Protein AF-A0A6B9T7Y0-F1 (afdb_monomer_lite)

Sequence (69 aa):
MAEFGVEEARMKLQEITNRTLMGEKIVISTEKGNAVIVCEEDWDSLIEALSAMAAPAIANAVRPGAAKC

Radius of gyration: 19.33 Å; chains: 1; bounding box: 34×19×60 Å

Structure (mmCIF, N/CA/C/O backbone):
data_AF-A0A6B9T7Y0-F1
#
_entry.id   AF-A0A6B9T7Y0-F1
#
loop_
_atom_site.group_PDB
_atom_site.id
_atom_site.type_symbol
_atom_site.label_atom_id
_atom_site.label_alt_id
_atom_site.label_comp_id
_atom_site.label_asym_id
_atom_site.label_entity_id
_atom_site.label_seq_id
_atom_site.pdbx_PDB_ins_code
_atom_site.Cartn_x
_atom_site.Cartn_y
_atom_site.Cartn_z
_atom_site.occupancy
_atom_site.B_iso_or_equiv
_atom_site.auth_seq_id
_atom_site.auth_comp_id
_atom_site.auth_asym_id
_atom_site.auth_atom_id
_atom_site.pdbx_PDB_model_num
ATOM 1 N N . MET A 1 1 ? 2.589 -10.123 3.186 1.00 64.44 1 MET A N 1
ATOM 2 C CA . MET A 1 1 ? 1.569 -9.355 2.446 1.00 64.44 1 MET A CA 1
ATOM 3 C C . MET A 1 1 ? 0.311 -9.388 3.282 1.00 64.44 1 MET A C 1
ATOM 5 O O . MET A 1 1 ? -0.244 -10.466 3.457 1.00 64.44 1 MET A O 1
ATOM 9 N N . ALA A 1 2 ? -0.053 -8.252 3.868 1.00 85.94 2 ALA A N 1
ATOM 10 C CA . ALA A 1 2 ? -1.273 -8.110 4.651 1.00 85.94 2 ALA A CA 1
ATOM 11 C C . ALA A 1 2 ? -2.381 -7.483 3.800 1.00 85.94 2 ALA A C 1
ATOM 13 O O . ALA A 1 2 ? -2.107 -6.662 2.921 1.00 85.94 2 ALA A O 1
ATOM 14 N N . GLU A 1 3 ? -3.619 -7.887 4.065 1.00 93.44 3 GLU A N 1
ATOM 15 C CA . GLU A 1 3 ? -4.807 -7.442 3.347 1.00 93.44 3 GLU A CA 1
ATOM 16 C C . GLU A 1 3 ? -5.863 -6.986 4.354 1.00 93.44 3 GLU A C 1
ATOM 18 O O . GLU A 1 3 ? -6.107 -7.674 5.345 1.00 93.44 3 GLU A O 1
ATOM 23 N N . PHE A 1 4 ? -6.460 -5.822 4.106 1.00 94.56 4 PHE A N 1
ATOM 24 C CA . PHE A 1 4 ? -7.466 -5.209 4.970 1.00 94.56 4 PHE A CA 1
ATOM 25 C C . PHE A 1 4 ? -8.697 -4.814 4.158 1.00 94.56 4 PHE A C 1
ATOM 27 O O . PHE A 1 4 ? -8.581 -4.339 3.029 1.00 94.56 4 PHE A O 1
ATOM 34 N N . GLY A 1 5 ? -9.886 -4.936 4.748 1.00 96.00 5 GLY A N 1
ATOM 35 C CA . GLY A 1 5 ? -11.076 -4.279 4.203 1.00 96.00 5 GLY A CA 1
ATOM 36 C C . GLY A 1 5 ? -11.022 -2.761 4.413 1.00 96.00 5 GLY A C 1
ATOM 37 O O . GLY A 1 5 ? -10.325 -2.285 5.307 1.00 96.00 5 GLY A O 1
ATOM 38 N N . VAL A 1 6 ? -11.790 -1.989 3.639 1.00 95.81 6 VAL A N 1
ATOM 39 C CA . VAL A 1 6 ? -11.802 -0.508 3.716 1.00 95.81 6 VAL A CA 1
ATOM 40 C C . VAL A 1 6 ? -12.039 0.016 5.135 1.00 95.81 6 VAL A C 1
ATOM 42 O O . VAL A 1 6 ? -11.274 0.851 5.616 1.00 95.81 6 VAL A O 1
ATOM 45 N N . GLU A 1 7 ? -13.070 -0.476 5.826 1.00 95.31 7 GLU A N 1
ATOM 46 C CA . GLU A 1 7 ? -13.391 0.007 7.176 1.00 95.31 7 GLU A CA 1
ATOM 47 C C . GLU A 1 7 ? -12.339 -0.409 8.209 1.00 95.31 7 GLU 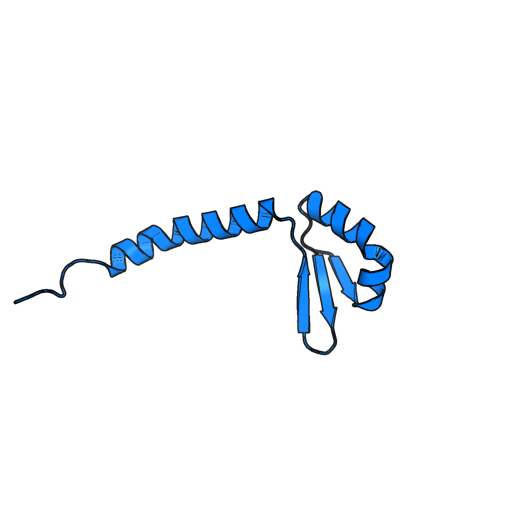A C 1
ATOM 49 O O . GLU A 1 7 ? -12.004 0.369 9.102 1.00 95.31 7 GLU A O 1
ATOM 54 N N . GLU A 1 8 ? -11.750 -1.597 8.062 1.00 94.50 8 GLU A N 1
ATOM 55 C CA . GLU A 1 8 ? -10.651 -2.025 8.926 1.00 94.50 8 GLU A CA 1
ATOM 56 C C . GLU A 1 8 ? -9.402 -1.165 8.699 1.00 94.50 8 GLU A C 1
ATOM 58 O O . GLU A 1 8 ? -8.794 -0.684 9.658 1.00 94.50 8 GLU A O 1
ATOM 63 N N . ALA A 1 9 ? -9.062 -0.906 7.435 1.00 95.50 9 ALA A N 1
ATOM 64 C CA . ALA A 1 9 ? -7.933 -0.070 7.063 1.00 95.50 9 ALA A CA 1
ATOM 65 C C . ALA A 1 9 ? -8.096 1.367 7.569 1.00 95.50 9 ALA A C 1
ATOM 67 O O . ALA A 1 9 ? -7.144 1.964 8.065 1.00 95.50 9 ALA A O 1
ATOM 68 N N . ARG A 1 10 ? -9.318 1.905 7.520 1.00 95.50 10 ARG A N 1
ATOM 69 C CA . ARG A 1 10 ? -9.645 3.229 8.057 1.00 95.50 10 ARG A CA 1
ATOM 70 C C . ARG A 1 10 ? -9.412 3.314 9.566 1.00 95.50 10 ARG A C 1
ATOM 72 O O . ARG A 1 10 ? -8.867 4.309 10.034 1.00 95.50 10 ARG A O 1
ATOM 79 N N . MET A 1 11 ? -9.800 2.287 10.325 1.00 97.56 11 MET A N 1
ATOM 80 C CA . MET A 1 11 ? -9.579 2.249 11.778 1.00 97.56 11 MET A CA 1
ATOM 81 C C . MET A 1 11 ? -8.103 2.063 12.151 1.00 97.56 11 MET A C 1
ATOM 83 O O . MET A 1 11 ? -7.671 2.552 13.192 1.00 97.56 11 MET A O 1
ATOM 87 N N . LYS A 1 12 ? -7.329 1.371 11.307 1.00 96.19 12 LYS A N 1
ATOM 88 C CA . LYS A 1 12 ? -5.923 1.018 11.558 1.00 96.19 12 LYS A CA 1
ATOM 89 C C . LYS A 1 12 ? -4.929 1.823 10.722 1.00 96.19 12 LYS A C 1
ATOM 91 O O . LYS A 1 12 ? -3.780 1.413 10.583 1.00 96.19 12 LYS A O 1
ATOM 96 N N . LEU A 1 13 ? -5.333 2.972 10.177 1.00 95.69 13 LEU A N 1
ATOM 97 C CA . LEU A 1 13 ? -4.533 3.687 9.179 1.00 95.69 13 LEU A CA 1
ATOM 98 C C . LEU A 1 13 ? -3.124 4.031 9.684 1.00 95.69 13 LEU A C 1
ATOM 100 O O . LEU A 1 13 ? -2.160 3.870 8.948 1.00 95.69 13 LEU A O 1
ATOM 104 N N . GLN A 1 14 ? -2.985 4.429 10.951 1.00 96.50 14 GLN A N 1
ATOM 105 C CA . GLN A 1 14 ? -1.679 4.715 11.550 1.00 96.50 14 GLN A CA 1
ATOM 106 C C . GLN A 1 14 ? -0.779 3.470 11.640 1.00 96.50 14 GLN A C 1
ATOM 108 O O . GLN A 1 14 ? 0.415 3.556 11.363 1.00 96.50 14 GLN A O 1
ATOM 113 N N . GLU A 1 15 ? -1.338 2.313 12.010 1.00 95.94 15 GLU A N 1
ATOM 114 C CA . GLU A 1 15 ? -0.601 1.042 12.051 1.00 95.94 15 GLU A CA 1
ATOM 115 C C . GLU A 1 15 ? -0.152 0.643 10.645 1.00 95.94 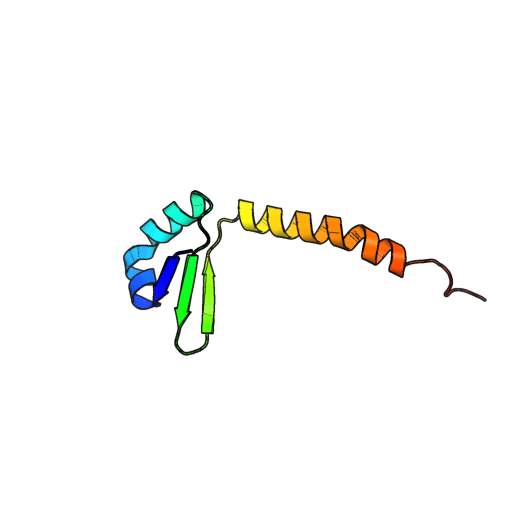15 GLU A C 1
ATOM 117 O O . GLU A 1 15 ? 1.018 0.325 10.442 1.00 95.94 15 GLU A O 1
ATOM 122 N N . ILE A 1 16 ? -1.076 0.709 9.683 1.00 96.06 16 ILE A N 1
ATOM 123 C CA . ILE A 1 16 ? -0.813 0.415 8.276 1.00 96.06 16 ILE A CA 1
ATOM 124 C C . ILE A 1 16 ? 0.333 1.291 7.783 1.00 96.06 16 ILE A C 1
ATOM 126 O O . ILE A 1 16 ? 1.336 0.748 7.347 1.00 96.06 16 ILE A O 1
ATOM 130 N N . THR A 1 17 ? 0.256 2.614 7.952 1.00 95.12 17 THR A N 1
ATOM 131 C CA . THR A 1 17 ? 1.321 3.535 7.533 1.00 95.12 17 THR A CA 1
ATOM 132 C C . THR A 1 17 ? 2.673 3.183 8.151 1.00 95.12 17 THR A C 1
ATOM 134 O O . THR A 1 17 ? 3.663 3.108 7.430 1.00 95.12 17 THR A O 1
ATOM 137 N N . ASN A 1 18 ? 2.734 2.917 9.460 1.00 96.56 18 ASN A N 1
ATOM 138 C CA . ASN A 1 18 ? 3.991 2.557 10.122 1.00 96.56 18 ASN A CA 1
ATOM 139 C C . ASN A 1 18 ? 4.598 1.269 9.555 1.00 96.56 18 ASN A C 1
ATOM 141 O O . ASN A 1 18 ? 5.808 1.193 9.369 1.00 96.56 18 ASN A O 1
ATOM 145 N N . ARG A 1 19 ? 3.765 0.266 9.268 1.00 95.69 19 ARG A N 1
ATOM 146 C CA . ARG A 1 19 ? 4.202 -0.996 8.657 1.00 95.69 19 ARG A CA 1
ATOM 147 C C . ARG A 1 19 ? 4.678 -0.787 7.227 1.00 95.69 19 ARG A C 1
ATOM 149 O O . ARG A 1 19 ? 5.709 -1.332 6.842 1.00 95.69 19 ARG A O 1
ATOM 156 N N . THR A 1 20 ? 3.986 0.055 6.467 1.00 95.38 20 THR A N 1
ATOM 157 C CA . THR A 1 20 ? 4.398 0.399 5.110 1.00 95.38 20 THR A CA 1
ATOM 158 C C . THR A 1 20 ? 5.741 1.124 5.087 1.00 95.38 20 THR A C 1
ATOM 160 O O . THR A 1 20 ? 6.577 0.826 4.244 1.00 95.38 20 THR A O 1
ATOM 163 N N . LEU A 1 21 ? 5.999 2.018 6.046 1.00 95.31 21 LEU A N 1
ATOM 164 C CA . LEU A 1 21 ? 7.304 2.676 6.202 1.00 95.31 21 LEU A CA 1
ATOM 165 C C . LEU A 1 21 ? 8.438 1.701 6.565 1.00 95.31 21 LEU A C 1
ATOM 167 O O . LEU A 1 21 ? 9.602 2.036 6.385 1.00 95.31 21 LEU A O 1
ATOM 171 N N . MET A 1 22 ? 8.120 0.496 7.048 1.00 94.38 22 MET A N 1
ATOM 172 C CA . MET A 1 22 ? 9.089 -0.588 7.262 1.00 94.38 22 MET A CA 1
ATOM 173 C C . MET A 1 22 ? 9.279 -1.477 6.016 1.00 94.38 22 MET A C 1
ATOM 175 O O . MET A 1 22 ? 9.895 -2.538 6.114 1.00 94.38 22 MET A O 1
ATOM 179 N N . GLY A 1 23 ? 8.737 -1.073 4.863 1.00 91.06 23 GLY A N 1
ATOM 180 C CA . GLY A 1 23 ? 8.832 -1.797 3.592 1.00 91.06 23 GLY A CA 1
ATOM 181 C C . GLY A 1 23 ? 7.749 -2.861 3.389 1.00 91.06 23 GLY A C 1
ATOM 182 O O . GLY A 1 23 ? 7.836 -3.692 2.482 1.00 91.06 23 GLY A O 1
ATOM 183 N N . GLU A 1 24 ? 6.712 -2.898 4.236 1.00 95.12 24 GLU A N 1
ATOM 184 C CA . GLU A 1 24 ? 5.607 -3.833 4.033 1.00 95.12 24 GLU A CA 1
ATOM 185 C C . GLU A 1 24 ? 4.594 -3.294 3.011 1.00 95.12 24 GLU A C 1
ATOM 187 O O . GLU A 1 24 ? 3.855 -2.350 3.268 1.00 95.12 24 GLU A O 1
ATOM 192 N N . LYS A 1 25 ? 4.462 -3.975 1.869 1.00 94.62 25 LYS A N 1
ATOM 193 C CA . LYS A 1 25 ? 3.340 -3.760 0.945 1.00 94.62 25 LYS A CA 1
ATOM 194 C C . LYS A 1 25 ? 2.024 -4.252 1.559 1.00 94.62 25 LYS A C 1
ATOM 196 O O . LYS A 1 25 ? 1.879 -5.447 1.851 1.00 94.62 25 LYS A O 1
ATOM 201 N N . ILE A 1 26 ? 1.034 -3.364 1.632 1.00 96.69 26 ILE A N 1
ATOM 202 C CA . ILE A 1 26 ? -0.299 -3.652 2.179 1.00 96.69 26 ILE A CA 1
ATOM 203 C C . ILE A 1 26 ? -1.371 -3.481 1.100 1.00 96.69 26 ILE A C 1
ATOM 205 O O . ILE A 1 26 ? -1.321 -2.553 0.295 1.00 96.69 26 ILE A O 1
ATOM 209 N N . VAL A 1 27 ? -2.351 -4.385 1.077 1.00 97.38 27 VAL A N 1
ATOM 210 C CA . VAL A 1 27 ? -3.491 -4.345 0.152 1.00 97.38 27 VAL A CA 1
ATOM 211 C C . VAL A 1 27 ? -4.750 -3.914 0.905 1.00 97.38 27 VAL A C 1
ATOM 213 O O . VAL A 1 27 ? -5.044 -4.441 1.975 1.00 97.38 27 VAL A O 1
ATOM 216 N N . ILE A 1 28 ? -5.499 -2.965 0.346 1.00 96.81 28 ILE A N 1
ATOM 217 C CA . ILE A 1 28 ? -6.843 -2.608 0.805 1.00 96.81 28 ILE A CA 1
ATOM 218 C C . ILE A 1 28 ? -7.848 -3.125 -0.214 1.00 96.81 28 ILE A C 1
ATOM 220 O O . ILE A 1 28 ? -7.864 -2.674 -1.359 1.00 96.81 28 ILE A O 1
ATOM 224 N N . SER A 1 29 ? -8.708 -4.036 0.214 1.00 96.31 29 SER A N 1
ATOM 225 C CA . SER A 1 29 ? -9.688 -4.690 -0.646 1.00 96.31 29 SER A CA 1
ATOM 226 C C . SER A 1 29 ? -11.063 -4.049 -0.509 1.00 96.31 29 SER A C 1
ATOM 228 O O . SER A 1 29 ? -11.526 -3.709 0.585 1.00 96.31 29 SER A O 1
ATOM 230 N N . THR A 1 30 ? -11.722 -3.870 -1.650 1.00 93.31 30 THR A N 1
ATOM 231 C CA . THR A 1 30 ? -13.072 -3.310 -1.770 1.00 93.31 30 THR A CA 1
ATOM 232 C C . THR A 1 30 ? -13.907 -4.206 -2.682 1.00 93.31 30 THR A C 1
ATOM 234 O O . THR A 1 30 ? -13.364 -4.973 -3.474 1.00 93.31 30 THR A O 1
ATOM 237 N N . GLU A 1 31 ? -15.232 -4.064 -2.660 1.00 91.12 31 GLU A N 1
ATOM 238 C CA . GLU A 1 31 ? -16.110 -4.806 -3.580 1.00 91.12 31 GLU A CA 1
ATOM 239 C C . GLU A 1 31 ? -15.831 -4.511 -5.067 1.00 91.12 31 GLU A C 1
ATOM 241 O O . GLU A 1 31 ? -16.161 -5.316 -5.933 1.00 91.12 31 GLU A O 1
ATOM 246 N N . LYS A 1 32 ? -15.219 -3.359 -5.378 1.00 92.31 32 LYS A N 1
ATOM 247 C CA . LYS A 1 32 ? -14.916 -2.920 -6.750 1.00 92.31 32 LYS A CA 1
ATOM 248 C C . LYS A 1 32 ? -13.499 -3.277 -7.204 1.00 92.31 32 LYS A C 1
ATOM 250 O O . LYS A 1 32 ? -13.155 -3.018 -8.355 1.00 92.31 32 LYS A O 1
ATOM 255 N N . GLY A 1 33 ? -12.675 -3.826 -6.314 1.00 93.31 33 GLY A N 1
ATOM 256 C CA . GLY A 1 33 ? -11.259 -4.086 -6.552 1.00 93.31 33 GLY A CA 1
ATOM 257 C C . GLY A 1 33 ? -10.375 -3.595 -5.411 1.00 93.31 33 GLY A C 1
ATOM 258 O O . GLY A 1 33 ? -10.866 -3.171 -4.364 1.00 93.31 33 GLY A O 1
ATOM 259 N N . ASN A 1 34 ? -9.063 -3.642 -5.630 1.00 96.06 34 ASN A N 1
ATOM 260 C CA . ASN A 1 34 ? -8.077 -3.485 -4.566 1.00 96.06 34 ASN A CA 1
ATOM 261 C C . ASN A 1 34 ? -7.188 -2.261 -4.803 1.00 96.06 34 ASN A C 1
ATOM 263 O O . ASN A 1 34 ? -6.787 -1.979 -5.931 1.00 96.06 34 ASN A O 1
ATOM 267 N N . ALA A 1 35 ? -6.842 -1.574 -3.721 1.00 95.19 35 ALA A N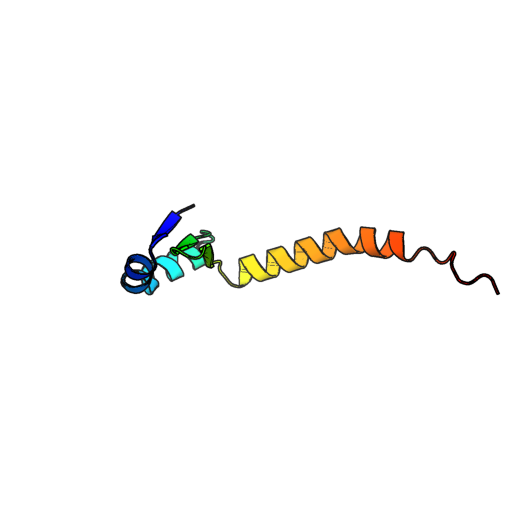 1
ATOM 268 C CA . ALA A 1 35 ? -5.795 -0.567 -3.675 1.00 95.19 35 ALA A CA 1
ATOM 269 C C . ALA A 1 35 ? -4.561 -1.138 -2.968 1.00 95.19 35 ALA A C 1
ATOM 271 O O . ALA A 1 35 ? -4.656 -2.072 -2.172 1.00 95.19 35 ALA A O 1
ATOM 272 N N . VAL A 1 36 ? -3.391 -0.577 -3.252 1.00 95.69 36 VAL A N 1
ATO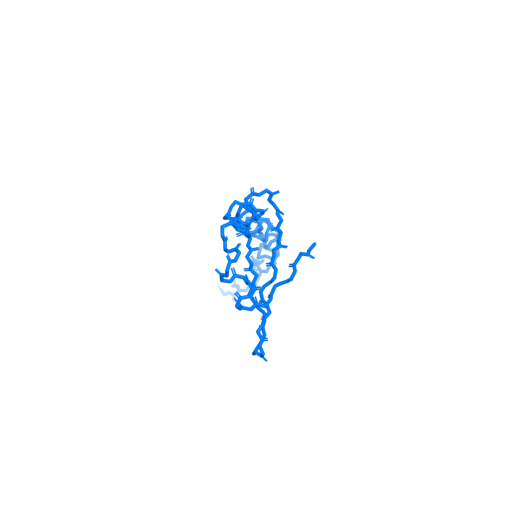M 273 C CA . VAL A 1 36 ? -2.134 -0.976 -2.616 1.00 95.69 36 VAL A CA 1
ATOM 274 C C . VAL A 1 36 ? -1.516 0.250 -1.967 1.00 95.69 36 VAL A C 1
ATOM 276 O O . VAL A 1 36 ? -1.458 1.308 -2.588 1.00 95.69 36 VAL A O 1
ATOM 279 N N . ILE A 1 37 ? -1.051 0.090 -0.733 1.00 95.38 37 ILE A N 1
ATOM 280 C CA . ILE A 1 37 ? -0.256 1.081 -0.017 1.00 95.38 37 ILE A CA 1
ATOM 281 C C . ILE A 1 37 ? 1.184 0.562 0.051 1.00 95.38 37 ILE A C 1
ATOM 283 O O . ILE A 1 37 ? 1.430 -0.575 0.460 1.00 95.38 37 ILE A O 1
ATOM 287 N N . VAL A 1 38 ? 2.111 1.411 -0.382 1.00 95.75 38 VAL A N 1
ATOM 288 C CA . VAL A 1 38 ? 3.572 1.246 -0.329 1.00 95.75 38 VAL A CA 1
ATOM 289 C C . VAL A 1 38 ? 4.180 2.551 0.186 1.00 95.75 38 VAL A C 1
ATOM 291 O O . VAL A 1 38 ? 3.507 3.586 0.141 1.00 95.75 38 VAL A O 1
ATOM 294 N N . CYS A 1 39 ? 5.393 2.513 0.740 1.00 96.56 39 CYS A N 1
ATOM 295 C CA . CYS A 1 39 ? 6.067 3.749 1.112 1.00 96.56 39 CYS A CA 1
ATOM 296 C C . CYS A 1 39 ? 6.569 4.448 -0.156 1.00 96.56 39 CYS A C 1
ATOM 298 O O . CYS A 1 39 ? 6.727 3.828 -1.209 1.00 96.56 39 CYS A O 1
ATOM 300 N N . GLU A 1 40 ? 6.773 5.757 -0.051 1.00 96.00 40 GLU A N 1
ATOM 301 C CA . GLU A 1 40 ? 7.206 6.593 -1.172 1.00 96.00 40 GLU A CA 1
ATOM 302 C C . GLU A 1 40 ? 8.565 6.140 -1.721 1.00 96.00 40 GLU A C 1
ATOM 304 O O . GLU A 1 40 ? 8.706 5.961 -2.924 1.00 96.00 40 GLU A O 1
ATOM 309 N N . GLU A 1 41 ? 9.522 5.830 -0.843 1.00 94.69 41 GLU A N 1
ATOM 310 C CA . GLU A 1 41 ? 10.862 5.374 -1.232 1.00 94.69 41 GLU A CA 1
ATOM 311 C C . GLU A 1 41 ? 10.838 4.060 -2.034 1.00 94.69 41 GLU A C 1
ATOM 313 O O . GLU A 1 41 ? 11.522 3.937 -3.054 1.00 94.69 41 GLU A O 1
ATOM 318 N N . ASP A 1 42 ? 10.013 3.091 -1.621 1.00 94.62 42 ASP A N 1
ATOM 319 C CA . ASP A 1 42 ? 9.835 1.831 -2.352 1.00 94.62 42 ASP A CA 1
ATOM 320 C C . ASP A 1 42 ? 9.161 2.063 -3.711 1.00 94.62 42 ASP A C 1
ATOM 322 O O . ASP A 1 42 ? 9.489 1.395 -4.698 1.00 94.62 42 ASP A O 1
ATOM 326 N N . TRP A 1 43 ? 8.207 2.998 -3.773 1.00 94.94 43 TRP A N 1
ATOM 327 C CA . TRP A 1 43 ? 7.544 3.371 -5.018 1.00 94.94 43 TRP A CA 1
ATOM 328 C C . TRP A 1 43 ? 8.521 4.016 -6.002 1.00 94.94 43 TRP A C 1
ATOM 330 O O . TRP A 1 43 ? 8.600 3.582 -7.153 1.00 94.94 43 TRP A O 1
ATOM 340 N N . ASP A 1 44 ? 9.304 4.991 -5.550 1.00 95.06 44 ASP A N 1
ATOM 341 C CA . ASP A 1 44 ? 10.291 5.675 -6.383 1.00 95.06 44 ASP A CA 1
ATOM 342 C C . ASP A 1 44 ? 11.364 4.699 -6.873 1.00 95.06 44 ASP A C 1
ATOM 344 O O . ASP A 1 44 ? 11.633 4.624 -8.074 1.00 95.06 44 ASP A O 1
ATOM 348 N N . SER A 1 45 ? 11.880 3.847 -5.981 1.00 94.81 45 SER A N 1
ATOM 349 C CA . SER A 1 45 ? 12.855 2.804 -6.326 1.00 94.81 45 SER A CA 1
ATOM 350 C C . SER A 1 45 ? 12.324 1.836 -7.391 1.00 94.81 45 SER A C 1
ATOM 352 O O . SER A 1 45 ? 13.051 1.441 -8.308 1.00 94.81 45 SER A O 1
ATOM 354 N N . LEU A 1 46 ? 11.042 1.457 -7.313 1.00 92.69 46 LEU A N 1
ATOM 355 C CA . LEU A 1 46 ? 10.392 0.620 -8.325 1.00 92.69 46 LEU A CA 1
ATOM 356 C C . LEU A 1 46 ? 10.339 1.329 -9.686 1.00 92.69 46 LEU A C 1
ATOM 358 O O . LEU A 1 46 ? 10.646 0.716 -10.712 1.00 92.69 46 LEU A O 1
ATOM 362 N N . ILE A 1 47 ? 9.946 2.605 -9.711 1.00 92.50 47 ILE A N 1
ATOM 363 C CA . ILE A 1 47 ? 9.849 3.396 -10.943 1.00 92.50 47 ILE A CA 1
ATOM 364 C C . ILE A 1 47 ? 11.228 3.610 -11.573 1.00 92.50 47 ILE A C 1
ATOM 366 O O . ILE A 1 47 ? 11.371 3.477 -12.794 1.00 92.50 47 ILE A O 1
ATOM 370 N N . GLU A 1 48 ? 12.255 3.873 -10.768 1.00 91.62 48 GLU A N 1
ATOM 371 C CA . GLU A 1 48 ? 13.637 3.976 -11.237 1.00 91.62 48 GLU A CA 1
ATOM 372 C C . GLU A 1 48 ? 14.126 2.660 -11.844 1.00 91.62 48 GLU A C 1
ATOM 374 O O . GLU A 1 48 ? 14.645 2.649 -12.964 1.00 91.62 48 GLU A O 1
ATOM 379 N N . ALA A 1 49 ? 13.894 1.534 -11.164 1.00 91.06 49 ALA A N 1
ATOM 380 C CA . ALA A 1 49 ? 14.267 0.215 -11.664 1.00 91.06 49 ALA A CA 1
ATOM 381 C C . ALA A 1 49 ? 13.567 -0.113 -12.993 1.00 91.06 49 ALA A C 1
ATOM 383 O O . ALA A 1 49 ? 14.208 -0.569 -13.945 1.00 91.06 49 ALA A O 1
ATOM 384 N N . LEU A 1 50 ? 12.262 0.158 -13.097 1.00 87.75 50 LEU A N 1
ATOM 385 C CA . LEU A 1 50 ? 11.504 -0.016 -14.339 1.00 87.75 50 LEU A CA 1
ATOM 386 C C . LEU A 1 50 ? 12.054 0.867 -15.464 1.00 87.75 50 LEU A C 1
ATOM 388 O O . LEU A 1 50 ? 12.211 0.397 -16.592 1.00 87.75 50 LEU A O 1
ATOM 392 N N . SER A 1 51 ? 12.399 2.115 -15.157 1.00 85.69 51 SER A N 1
ATOM 393 C CA . SER A 1 51 ? 12.970 3.059 -16.123 1.00 85.69 51 SER A CA 1
ATOM 394 C C . SER A 1 51 ? 14.345 2.605 -16.620 1.00 85.69 51 SER A C 1
ATOM 396 O O . SER A 1 51 ? 14.603 2.611 -17.826 1.00 85.69 51 SER A O 1
ATOM 398 N N . ALA A 1 52 ? 15.208 2.134 -15.716 1.00 85.19 52 ALA A N 1
ATOM 399 C CA . ALA A 1 52 ? 16.527 1.603 -16.050 1.00 85.19 52 ALA A CA 1
ATOM 400 C C . ALA A 1 52 ? 16.445 0.354 -16.944 1.00 85.19 52 ALA A C 1
ATOM 402 O O . ALA A 1 52 ? 17.220 0.221 -17.890 1.00 85.19 52 ALA A O 1
ATOM 403 N N . MET A 1 53 ? 15.483 -0.539 -16.691 1.00 81.25 53 MET A N 1
ATOM 404 C CA . MET A 1 53 ? 15.240 -1.720 -17.531 1.00 81.25 53 MET A CA 1
ATOM 405 C C . MET A 1 53 ? 14.610 -1.371 -18.885 1.00 81.25 53 MET A C 1
ATOM 407 O O . MET A 1 53 ? 14.907 -2.018 -19.892 1.00 81.25 53 MET A O 1
ATOM 411 N N . ALA A 1 54 ? 13.754 -0.349 -18.935 1.00 77.62 54 ALA A N 1
ATOM 412 C CA . ALA A 1 54 ? 13.129 0.113 -20.170 1.00 77.62 54 ALA A CA 1
ATOM 413 C C . ALA A 1 54 ? 14.117 0.847 -21.091 1.00 77.62 54 ALA A C 1
ATOM 415 O O . ALA A 1 54 ? 13.971 0.7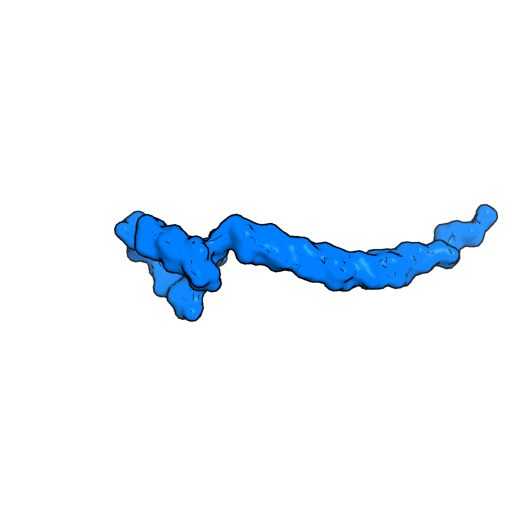81 -22.312 1.00 77.62 54 ALA A O 1
ATOM 416 N N . ALA A 1 55 ? 15.145 1.502 -20.544 1.00 69.62 55 ALA A N 1
ATOM 417 C CA . ALA A 1 55 ? 16.146 2.235 -21.319 1.00 69.62 55 ALA A CA 1
ATOM 418 C C . ALA A 1 55 ? 16.807 1.399 -22.443 1.00 69.62 55 ALA A C 1
ATOM 420 O O . ALA A 1 55 ? 16.807 1.861 -23.586 1.00 69.62 55 ALA A O 1
ATOM 421 N N . PRO A 1 56 ? 17.297 0.162 -22.214 1.00 65.75 56 PRO A N 1
ATOM 422 C CA . PRO A 1 56 ? 17.788 -0.687 -23.297 1.00 65.75 56 PRO A CA 1
ATOM 423 C C . PRO A 1 56 ? 16.710 -1.069 -24.322 1.00 65.75 56 PRO A C 1
ATOM 425 O O . PRO A 1 56 ? 17.007 -1.154 -25.513 1.00 65.75 56 PRO A O 1
ATOM 428 N N . ALA A 1 57 ? 15.458 -1.288 -23.906 1.00 61.22 57 ALA A N 1
ATOM 429 C CA . ALA A 1 57 ? 14.363 -1.610 -24.827 1.00 61.22 57 ALA A CA 1
ATOM 430 C C . ALA A 1 57 ? 14.017 -0.420 -25.743 1.00 61.22 57 ALA A C 1
ATOM 432 O O . ALA A 1 57 ? 13.857 -0.596 -26.951 1.00 61.22 57 ALA A O 1
ATOM 433 N N . ILE A 1 58 ? 13.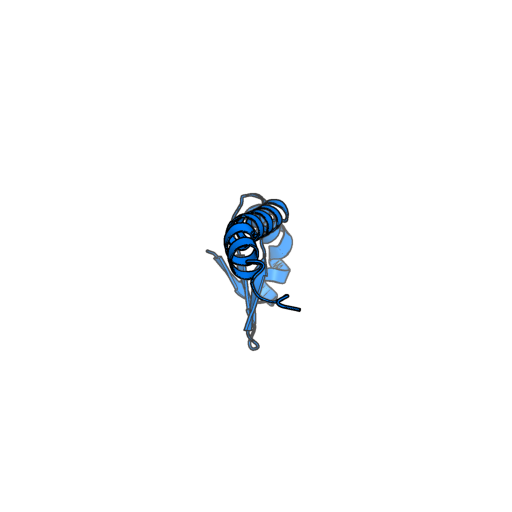989 0.795 -25.189 1.00 61.19 58 ILE A N 1
ATOM 434 C CA . ILE A 1 58 ? 13.788 2.044 -25.935 1.00 61.19 58 ILE A CA 1
ATOM 435 C C . ILE A 1 58 ? 14.987 2.313 -26.856 1.00 61.19 58 ILE A C 1
ATOM 437 O O . ILE A 1 58 ? 14.795 2.593 -28.036 1.00 61.19 58 ILE A O 1
ATOM 441 N N . ALA A 1 59 ? 16.223 2.155 -26.376 1.00 58.97 59 ALA A N 1
ATOM 442 C CA . ALA A 1 59 ? 17.430 2.322 -27.192 1.00 58.97 59 ALA A CA 1
ATOM 443 C C . ALA A 1 59 ? 17.479 1.348 -28.386 1.00 58.97 59 ALA A C 1
ATOM 445 O O . ALA A 1 59 ? 17.878 1.730 -29.486 1.00 58.97 59 ALA A O 1
ATOM 446 N N . ASN A 1 60 ? 17.025 0.104 -28.198 1.00 57.78 60 ASN A N 1
ATOM 447 C CA . ASN A 1 60 ? 16.914 -0.882 -29.275 1.00 57.78 60 ASN A CA 1
ATOM 448 C C . ASN A 1 60 ? 15.755 -0.588 -30.246 1.00 57.78 60 ASN A C 1
ATOM 450 O O . ASN A 1 60 ? 15.868 -0.907 -31.431 1.00 57.78 60 ASN A O 1
ATOM 454 N N . ALA A 1 61 ? 14.667 0.035 -29.776 1.00 57.91 61 ALA A N 1
ATOM 455 C CA . ALA A 1 61 ? 13.554 0.487 -30.615 1.00 57.91 61 ALA A CA 1
ATOM 456 C C . ALA A 1 61 ? 13.906 1.736 -31.449 1.00 57.91 61 ALA A C 1
ATOM 458 O O . ALA A 1 61 ? 13.446 1.866 -32.581 1.00 57.91 61 ALA A O 1
ATOM 459 N N . VAL A 1 62 ? 14.776 2.616 -30.940 1.00 55.28 62 VAL A N 1
ATOM 460 C CA . VAL A 1 62 ? 15.286 3.820 -31.630 1.00 55.28 62 VAL A CA 1
ATOM 461 C C . VAL A 1 62 ? 16.540 3.498 -32.462 1.00 55.28 62 VAL A C 1
ATOM 463 O O . VAL A 1 62 ? 17.430 4.327 -32.626 1.00 55.28 62 VAL A O 1
ATOM 466 N N . ARG A 1 63 ? 16.649 2.293 -33.043 1.00 49.78 63 ARG A N 1
ATOM 467 C CA . ARG A 1 63 ? 17.661 2.052 -34.085 1.00 49.78 63 ARG A CA 1
ATOM 468 C C . ARG A 1 63 ? 17.345 2.963 -35.284 1.00 49.78 63 ARG A C 1
ATOM 470 O O . ARG A 1 63 ? 16.284 2.800 -35.892 1.00 49.78 63 ARG A O 1
ATOM 477 N N . PRO A 1 64 ? 18.236 3.897 -35.666 1.00 50.22 64 PRO A N 1
ATOM 478 C CA . PRO A 1 64 ? 18.010 4.811 -36.779 1.00 50.22 64 PRO A CA 1
ATOM 479 C C . PRO A 1 64 ? 18.151 4.051 -38.105 1.00 50.22 64 PRO A C 1
ATOM 481 O O . PRO A 1 64 ? 19.205 4.017 -38.729 1.00 50.22 64 PRO A O 1
ATOM 484 N N . GLY A 1 65 ? 17.071 3.384 -38.507 1.00 53.97 65 GLY A N 1
ATOM 485 C CA . GLY A 1 65 ? 16.887 2.774 -39.826 1.00 53.97 65 GLY A CA 1
ATOM 486 C C . GLY A 1 65 ? 15.666 3.316 -40.579 1.00 53.97 65 GLY A C 1
ATOM 487 O O . GLY A 1 65 ? 15.392 2.865 -41.686 1.00 53.97 65 GLY A O 1
ATOM 488 N N . ALA A 1 66 ? 14.942 4.284 -40.002 1.00 54.94 66 ALA A N 1
ATOM 489 C CA . ALA A 1 66 ? 13.688 4.831 -40.532 1.00 54.94 66 ALA A CA 1
ATOM 490 C C . ALA A 1 66 ? 13.791 6.296 -41.005 1.00 54.94 66 ALA A C 1
ATOM 492 O O . ALA A 1 66 ? 12.804 7.022 -41.005 1.00 54.94 66 ALA A O 1
ATOM 493 N N . ALA A 1 67 ? 14.974 6.729 -41.439 1.00 49.03 67 ALA A N 1
ATOM 494 C CA . ALA A 1 67 ? 15.125 7.915 -42.279 1.00 49.03 67 ALA A CA 1
ATOM 495 C C . ALA A 1 67 ? 16.071 7.575 -43.438 1.00 49.03 67 ALA A C 1
ATOM 497 O O . ALA A 1 67 ? 17.205 8.033 -43.514 1.00 49.03 67 ALA A O 1
ATOM 498 N N . LYS A 1 68 ? 15.609 6.683 -44.320 1.00 48.22 68 LYS A N 1
ATOM 499 C CA . LYS A 1 68 ? 16.029 6.715 -45.720 1.00 48.22 68 LYS A CA 1
ATOM 500 C C . LYS A 1 68 ? 15.182 7.788 -46.397 1.00 48.22 68 LYS A C 1
ATOM 502 O O . LYS A 1 68 ? 14.007 7.524 -46.626 1.00 48.22 68 LYS A O 1
ATOM 507 N N . CYS A 1 69 ? 15.784 8.946 -46.644 1.00 38.22 69 CYS A N 1
ATOM 508 C CA . CYS A 1 69 ? 15.550 9.875 -47.752 1.00 38.22 69 CYS A CA 1
ATOM 509 C C . CYS A 1 69 ? 16.722 10.856 -47.762 1.00 38.22 69 CYS A C 1
ATOM 511 O O . CYS A 1 69 ? 16.948 11.486 -46.706 1.00 38.22 69 CYS A O 1
#

pLDDT: mean 84.95, std 16.67, range [38.22, 97.56]

Foldseek 3Di:
DEEEEPVRCVVCVVVVVVVLVVQDWYWYADPVGIDIDHDPVVVVVVVVVVVVVCVVVVVVVPPPPPDDD

Secondary structure (DSSP, 8-state):
-EEEEHHHHHHTHHHHHHHHHTT--EEEEETTEEEEE--HHHHHHHHHHHHHHHHHHHHHHT-S-S---